Protein AF-A0A6S7I551-F1 (afdb_monomer)

Radius of gyration: 21.77 Å; Cα contacts (8 Å, |Δi|>4): 101; chains: 1; bounding box: 44×34×71 Å

Structure (mmCIF, N/CA/C/O backbone):
data_AF-A0A6S7I551-F1
#
_entry.id   AF-A0A6S7I551-F1
#
loop_
_atom_site.group_PDB
_atom_site.id
_atom_site.type_symbol
_atom_site.label_atom_id
_atom_site.label_alt_id
_atom_site.label_comp_id
_atom_site.label_asym_id
_atom_site.label_entity_id
_atom_site.label_seq_id
_atom_site.pdbx_PDB_ins_code
_atom_site.Cartn_x
_atom_site.Cartn_y
_atom_site.Cartn_z
_atom_site.occupancy
_atom_site.B_iso_or_equiv
_atom_site.auth_seq_id
_atom_site.auth_comp_id
_atom_site.auth_asym_id
_atom_site.auth_atom_id
_atom_site.pdbx_PDB_model_num
ATOM 1 N N . LEU A 1 1 ? 16.475 -16.144 24.811 1.00 33.97 1 LEU A N 1
ATOM 2 C CA . LEU A 1 1 ? 15.238 -16.959 24.757 1.00 33.97 1 LEU A CA 1
ATOM 3 C C . LEU A 1 1 ? 14.053 -16.035 25.021 1.00 33.97 1 LEU A C 1
ATOM 5 O O . LEU A 1 1 ? 13.719 -15.796 26.172 1.00 33.97 1 LEU A O 1
ATOM 9 N N . CYS A 1 2 ? 13.497 -15.422 23.975 1.00 33.12 2 CYS A N 1
ATOM 10 C CA . CYS A 1 2 ? 12.302 -14.590 24.108 1.00 33.12 2 CYS A CA 1
ATOM 11 C C . CYS A 1 2 ? 11.101 -15.544 24.166 1.00 33.12 2 CYS A C 1
ATOM 13 O O . CYS A 1 2 ? 10.911 -16.332 23.237 1.00 33.12 2 CYS A O 1
ATOM 15 N N . LYS A 1 3 ? 10.371 -15.565 25.287 1.00 27.94 3 LYS A N 1
ATOM 16 C CA . LYS A 1 3 ? 9.180 -16.412 25.424 1.00 27.94 3 LYS A CA 1
ATOM 17 C C . LYS A 1 3 ? 8.152 -15.995 24.361 1.00 27.94 3 LYS A C 1
ATOM 19 O O . LYS A 1 3 ? 8.067 -14.807 24.051 1.00 27.94 3 LYS A O 1
ATOM 24 N N . PRO A 1 4 ? 7.385 -16.931 23.783 1.00 34.78 4 PRO A N 1
ATOM 25 C CA . PRO A 1 4 ? 6.300 -16.572 22.885 1.00 34.78 4 PRO A CA 1
ATOM 26 C C . PRO A 1 4 ? 5.279 -15.733 23.661 1.00 34.78 4 PRO A C 1
ATOM 28 O O . PRO A 1 4 ? 4.640 -16.230 24.582 1.00 34.78 4 PRO A O 1
ATOM 31 N N . ILE A 1 5 ? 5.162 -14.454 23.302 1.00 45.66 5 ILE A N 1
ATOM 32 C CA . ILE A 1 5 ? 4.023 -13.626 23.694 1.00 45.66 5 ILE A CA 1
ATOM 33 C C . ILE A 1 5 ? 2.824 -14.211 22.946 1.00 45.66 5 ILE A C 1
ATOM 35 O O . ILE A 1 5 ? 2.845 -14.278 21.713 1.00 45.66 5 ILE A O 1
ATOM 39 N N . LYS A 1 6 ? 1.845 -14.726 23.694 1.00 39.84 6 LYS A N 1
ATOM 40 C CA . LYS A 1 6 ? 0.518 -15.023 23.160 1.00 39.84 6 LYS A CA 1
ATOM 41 C C . LYS A 1 6 ? -0.138 -13.677 22.884 1.00 39.84 6 LYS A C 1
ATOM 43 O O . LYS A 1 6 ? -0.263 -12.877 23.803 1.00 39.84 6 LYS A O 1
ATOM 48 N N . VAL A 1 7 ? -0.454 -13.417 21.623 1.00 46.84 7 VAL A N 1
ATOM 49 C CA . VAL A 1 7 ? -1.294 -12.282 21.244 1.00 46.84 7 VAL A CA 1
ATOM 50 C C . VAL A 1 7 ? -2.704 -12.854 21.220 1.00 46.84 7 VAL A C 1
ATOM 52 O O . VAL A 1 7 ? -3.003 -13.686 20.367 1.00 46.84 7 VAL A O 1
ATOM 55 N N . GLU A 1 8 ? -3.487 -12.547 22.247 1.00 47.75 8 GLU A N 1
ATOM 56 C CA . GLU A 1 8 ? -4.910 -12.885 22.310 1.00 47.75 8 GLU A CA 1
ATOM 57 C C . GLU A 1 8 ? -5.695 -11.712 21.703 1.00 47.75 8 GLU A C 1
ATOM 59 O O . GLU A 1 8 ? -5.326 -10.553 21.893 1.00 47.75 8 GLU A O 1
ATOM 64 N N . GLU A 1 9 ? -6.712 -12.025 20.900 1.00 52.22 9 GLU A N 1
ATOM 65 C CA . GLU A 1 9 ? -7.625 -11.046 20.300 1.00 52.22 9 GLU A CA 1
ATOM 66 C C . GLU A 1 9 ? -8.379 -10.312 21.412 1.00 52.22 9 GLU A C 1
ATOM 68 O O . GLU A 1 9 ? -8.913 -10.956 22.315 1.00 52.22 9 GLU A O 1
ATOM 73 N N . MET A 1 10 ? -8.404 -8.977 21.377 1.00 56.03 10 MET A N 1
ATOM 74 C CA . MET A 1 10 ? -8.899 -8.197 22.512 1.00 56.03 10 MET A CA 1
ATOM 75 C C . MET A 1 10 ? -9.486 -6.857 22.085 1.00 56.03 10 MET A C 1
ATOM 77 O O . MET A 1 10 ? -8.952 -6.183 21.197 1.00 56.03 10 MET A O 1
ATOM 81 N N . LYS A 1 11 ? -10.580 -6.456 22.738 1.00 57.59 11 LYS A N 1
ATOM 82 C CA . LYS A 1 11 ? -11.221 -5.154 22.510 1.00 57.59 11 LYS A CA 1
ATOM 83 C C . LYS A 1 11 ? -10.428 -4.034 23.180 1.00 57.59 11 LYS A C 1
ATOM 85 O O . LYS A 1 11 ? -9.763 -4.260 24.186 1.00 57.59 11 LYS A O 1
ATOM 90 N N . SER A 1 12 ? -10.541 -2.801 22.677 1.00 59.59 12 SER A N 1
ATOM 91 C CA . SER A 1 12 ? -9.805 -1.637 23.213 1.00 59.59 12 SER A CA 1
ATOM 92 C C . SER A 1 12 ? -10.000 -1.431 24.721 1.00 59.59 12 SER A C 1
ATOM 94 O O . SE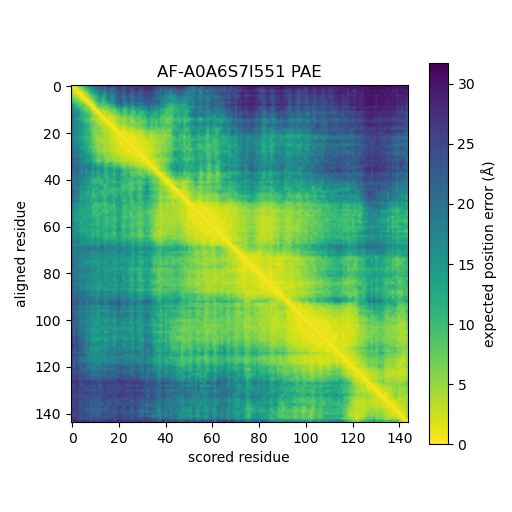R A 1 12 ? -9.038 -1.134 25.418 1.00 59.59 12 SER A O 1
ATOM 96 N N . SER A 1 13 ? -11.218 -1.622 25.240 1.00 63.53 13 SER A N 1
ATOM 97 C CA . SER A 1 13 ? -11.494 -1.499 26.679 1.00 63.53 13 SER A CA 1
ATOM 98 C C . SER A 1 13 ? -10.846 -2.614 27.506 1.00 63.53 13 SER A C 1
ATOM 100 O O . SER A 1 13 ? -10.359 -2.374 28.601 1.00 63.53 13 SER A O 1
ATOM 102 N N . GLU A 1 14 ? -10.800 -3.832 26.968 1.00 66.56 14 GLU A N 1
ATOM 103 C CA . GLU A 1 14 ? -10.183 -4.993 27.619 1.00 66.56 14 GLU A CA 1
ATOM 104 C C . GLU A 1 14 ? -8.648 -4.873 27.598 1.00 66.56 14 GLU A C 1
ATOM 106 O O . GLU A 1 14 ? -7.977 -5.249 28.558 1.00 66.56 14 GLU A O 1
ATOM 111 N N . ALA A 1 15 ? -8.090 -4.281 26.535 1.00 65.88 15 ALA A N 1
ATOM 112 C CA . ALA A 1 15 ? -6.673 -3.948 26.421 1.00 65.88 15 ALA A CA 1
ATOM 113 C C . ALA A 1 15 ? -6.210 -2.986 27.510 1.00 65.88 15 ALA A C 1
ATOM 115 O O . ALA A 1 15 ? -5.217 -3.274 28.176 1.00 65.88 15 ALA A O 1
ATOM 116 N N . GLU A 1 16 ? -6.951 -1.906 27.747 1.00 68.75 16 GLU A N 1
ATOM 117 C CA . GLU A 1 16 ? -6.627 -0.937 28.798 1.00 68.75 16 GLU A CA 1
ATOM 118 C C . GLU A 1 16 ? -6.757 -1.538 30.206 1.00 68.75 16 GLU A C 1
ATOM 120 O O . GLU A 1 16 ? -5.918 -1.274 31.067 1.00 68.75 16 GLU A O 1
ATOM 125 N N . GLU A 1 17 ? -7.744 -2.410 30.441 1.00 75.12 17 GLU A N 1
ATOM 126 C CA . GLU A 1 17 ? -7.927 -3.095 31.732 1.00 75.12 17 GLU A CA 1
ATOM 127 C C . GLU A 1 17 ? -6.797 -4.084 32.068 1.00 75.12 17 GLU A C 1
ATOM 129 O O . GLU A 1 17 ? -6.542 -4.368 33.241 1.00 75.12 17 GLU A O 1
ATOM 134 N N . MET A 1 18 ? -6.093 -4.595 31.057 1.00 73.56 18 MET A N 1
ATOM 135 C CA . MET A 1 18 ? -4.964 -5.517 31.224 1.00 73.56 18 MET A CA 1
ATOM 136 C C . MET A 1 18 ? -3.603 -4.815 31.292 1.00 73.56 18 MET A C 1
ATOM 138 O O . MET A 1 18 ? -2.584 -5.471 31.537 1.00 73.56 18 MET A O 1
ATOM 142 N N . MET A 1 19 ? -3.568 -3.497 31.092 1.00 78.12 19 MET A N 1
ATOM 143 C CA . MET A 1 19 ? -2.341 -2.714 31.133 1.00 78.12 19 MET A CA 1
ATOM 144 C C . MET A 1 19 ? -1.918 -2.407 32.568 1.00 78.12 19 MET A C 1
ATOM 146 O O . MET A 1 19 ? -2.716 -2.111 33.457 1.00 78.12 19 MET A O 1
ATOM 150 N N . THR A 1 20 ? -0.612 -2.456 32.809 1.00 85.94 20 THR A N 1
ATOM 151 C CA . THR A 1 20 ? -0.047 -1.981 34.071 1.00 85.94 20 THR A CA 1
ATOM 152 C C . THR A 1 20 ? -0.169 -0.460 34.166 1.00 85.94 20 THR A C 1
ATOM 154 O O . THR A 1 20 ? -0.258 0.242 33.159 1.00 85.94 20 THR A O 1
ATOM 157 N N . SER A 1 21 ? -0.081 0.082 35.383 1.00 83.50 21 SER A N 1
ATOM 158 C CA . SER A 1 21 ? -0.073 1.537 35.592 1.00 83.50 21 SER A CA 1
ATOM 159 C C . SER A 1 21 ? 1.050 2.250 34.822 1.00 83.50 21 SER A C 1
ATOM 161 O O . SER A 1 21 ? 0.884 3.394 34.417 1.00 83.50 21 SER A O 1
ATOM 163 N N . GLU A 1 22 ? 2.180 1.574 34.589 1.00 84.00 22 GLU A N 1
ATOM 164 C CA . GLU A 1 22 ? 3.277 2.091 33.761 1.00 84.00 22 GLU A CA 1
ATOM 165 C C . GLU A 1 22 ? 2.903 2.120 32.272 1.00 84.00 22 GLU A C 1
ATOM 167 O O . GLU A 1 22 ? 3.155 3.110 31.593 1.00 84.00 22 GLU A O 1
ATOM 172 N N . GLN A 1 23 ? 2.262 1.065 31.762 1.00 79.25 23 GLN A N 1
ATOM 173 C CA . GLN A 1 23 ? 1.822 0.994 30.367 1.00 79.25 23 GLN A CA 1
ATOM 174 C C . GLN A 1 23 ? 0.744 2.037 30.049 1.00 79.25 23 GLN A C 1
ATOM 176 O O . GLN A 1 23 ? 0.807 2.662 28.991 1.00 79.25 23 GLN A O 1
ATOM 181 N N . LEU A 1 24 ? -0.196 2.265 30.971 1.00 80.44 24 LEU A N 1
ATOM 182 C CA . LEU A 1 24 ? -1.218 3.309 30.841 1.00 80.44 24 LEU A CA 1
ATOM 183 C C . LEU A 1 24 ? -0.591 4.708 30.772 1.00 80.44 24 LEU A C 1
ATOM 185 O O . LEU A 1 24 ? -0.956 5.507 29.914 1.00 80.44 24 LEU A O 1
ATOM 189 N N . LEU A 1 25 ? 0.413 4.984 31.611 1.00 82.75 25 LEU A N 1
ATOM 190 C CA . LEU A 1 25 ? 1.150 6.249 31.565 1.00 82.75 25 LEU A CA 1
ATOM 191 C C . LEU A 1 25 ? 1.887 6.432 30.229 1.00 82.75 25 LEU A C 1
ATOM 193 O O . LEU A 1 25 ? 1.885 7.520 29.658 1.00 82.75 25 LEU A O 1
ATOM 197 N N . VAL A 1 26 ? 2.512 5.374 29.706 1.00 80.88 26 VAL A N 1
ATOM 198 C CA . VAL A 1 26 ? 3.180 5.419 28.395 1.00 80.88 26 VAL A CA 1
ATOM 199 C C . VAL A 1 26 ? 2.179 5.714 27.273 1.00 80.88 26 VAL A C 1
ATOM 201 O O . VAL A 1 26 ? 2.497 6.499 26.382 1.00 80.88 26 VAL A O 1
ATOM 204 N N . GLN A 1 27 ? 0.976 5.134 27.319 1.00 76.62 27 GLN A N 1
ATOM 205 C CA . GLN A 1 27 ? -0.096 5.412 26.356 1.00 76.62 27 GLN A CA 1
ATOM 206 C C . GLN A 1 27 ? -0.580 6.866 26.443 1.00 76.62 27 GLN A C 1
ATOM 208 O O . GLN A 1 27 ? -0.761 7.510 25.407 1.00 76.62 27 GLN A O 1
ATOM 213 N N . GLU A 1 28 ? -0.751 7.400 27.653 1.00 81.38 28 GLU A N 1
ATOM 214 C CA . GLU A 1 28 ? -1.139 8.798 27.875 1.00 81.38 28 GLU A CA 1
ATOM 215 C C . GLU A 1 28 ? -0.100 9.760 27.285 1.00 81.38 28 GLU A C 1
ATOM 217 O O . GLU A 1 28 ? -0.437 10.592 26.441 1.00 81.38 28 GLU A O 1
ATOM 222 N N . LEU A 1 29 ? 1.178 9.574 27.633 1.00 80.88 29 LEU A N 1
ATOM 223 C CA . LEU A 1 29 ? 2.293 10.375 27.112 1.00 80.88 29 LEU A CA 1
ATOM 224 C C . LEU A 1 29 ? 2.404 10.279 25.586 1.00 80.88 29 LEU A C 1
ATOM 226 O O . LEU A 1 29 ? 2.686 11.259 24.899 1.00 80.88 29 LEU A O 1
ATOM 230 N N . ALA A 1 30 ? 2.164 9.095 25.031 1.00 75.56 30 ALA A N 1
ATOM 231 C CA . ALA A 1 30 ? 2.181 8.876 23.594 1.00 75.56 30 ALA A CA 1
ATOM 232 C C . ALA A 1 30 ? 0.987 9.487 22.843 1.00 75.56 30 ALA A C 1
ATOM 234 O O . ALA A 1 30 ? 1.052 9.649 21.620 1.00 75.56 30 ALA A O 1
ATOM 235 N N . SER A 1 31 ? -0.088 9.809 23.560 1.00 75.25 31 SER A N 1
ATOM 236 C CA . SER A 1 31 ? -1.285 10.469 23.033 1.00 75.25 31 SER A CA 1
ATOM 237 C C . SER A 1 31 ? -1.194 12.000 23.125 1.00 75.25 31 SER A C 1
ATOM 239 O O . SER A 1 31 ? -2.087 12.703 22.644 1.00 75.25 31 SER A O 1
ATOM 241 N N . GLU A 1 32 ? -0.125 12.542 23.723 1.00 81.94 32 GLU A N 1
ATOM 242 C CA . GLU A 1 32 ? 0.100 13.984 23.806 1.00 81.94 32 GLU A CA 1
ATOM 243 C C . GLU A 1 32 ? 0.294 14.624 22.426 1.00 81.94 32 GLU A C 1
ATOM 245 O O . GLU A 1 32 ? 0.843 14.049 21.481 1.00 81.94 32 GLU A O 1
ATOM 250 N N . LYS A 1 33 ? -0.124 15.888 22.306 1.00 75.50 33 LYS A N 1
ATOM 251 C CA . LYS A 1 33 ? 0.040 16.650 21.065 1.00 75.50 33 LYS A CA 1
ATOM 252 C C . LYS A 1 33 ? 1.523 16.791 20.720 1.00 75.50 33 LYS A C 1
ATOM 254 O O . LYS A 1 33 ? 2.265 17.467 21.424 1.00 75.50 33 LYS A O 1
ATOM 259 N N . GLY A 1 34 ? 1.921 16.218 19.586 1.00 71.81 34 GLY A N 1
ATOM 260 C CA . GLY A 1 34 ? 3.304 16.245 19.102 1.00 71.81 34 GLY A CA 1
ATOM 261 C C . GLY A 1 34 ? 4.128 15.017 19.492 1.00 71.81 34 GLY A C 1
ATOM 262 O O . GLY A 1 34 ? 5.260 14.892 19.024 1.00 71.81 34 GLY A O 1
ATOM 263 N N . ALA A 1 35 ? 3.572 14.090 20.278 1.00 69.94 35 ALA A N 1
ATOM 264 C CA . ALA A 1 35 ? 4.167 12.776 20.465 1.00 69.94 35 ALA A CA 1
ATOM 265 C C . ALA A 1 35 ? 4.135 11.985 19.143 1.00 69.94 35 ALA A C 1
ATOM 267 O O . ALA A 1 35 ? 3.173 12.049 18.375 1.00 69.94 35 ALA A O 1
ATOM 268 N N . SER A 1 36 ? 5.206 11.242 18.843 1.00 63.06 36 SER A N 1
ATOM 269 C CA . SER A 1 36 ? 5.238 10.374 17.663 1.00 63.06 36 SER A CA 1
ATOM 270 C C . SER A 1 36 ? 4.500 9.069 17.965 1.00 63.06 36 SER A C 1
ATOM 272 O O . SER A 1 36 ? 5.113 8.082 18.372 1.00 63.06 36 SER A O 1
ATOM 274 N N . SER A 1 37 ? 3.188 9.053 17.756 1.00 62.56 37 SER A N 1
ATOM 275 C CA . SER A 1 37 ? 2.309 7.941 18.147 1.00 62.56 37 SER A CA 1
ATOM 276 C C . SER A 1 37 ? 2.377 6.697 17.238 1.00 62.56 37 SER A C 1
ATOM 278 O O . SER A 1 37 ? 1.505 5.838 17.296 1.00 62.56 37 SER A O 1
ATOM 280 N N . TRP A 1 38 ? 3.391 6.573 16.368 1.00 63.25 38 TRP A N 1
ATOM 281 C CA . TRP A 1 38 ? 3.450 5.511 15.346 1.00 63.25 38 TRP A CA 1
ATOM 282 C C . TRP A 1 38 ? 3.382 4.100 15.954 1.00 63.25 38 TRP A C 1
ATOM 284 O O . TRP A 1 38 ? 2.709 3.233 15.411 1.00 63.25 38 TRP A O 1
ATOM 294 N N . LEU A 1 39 ? 4.088 3.849 17.063 1.00 64.75 39 LEU A N 1
ATOM 295 C CA . LEU A 1 39 ? 4.167 2.520 17.700 1.00 64.75 39 LEU A CA 1
ATOM 296 C C . LEU A 1 39 ? 3.354 2.415 18.993 1.00 64.75 39 LEU A 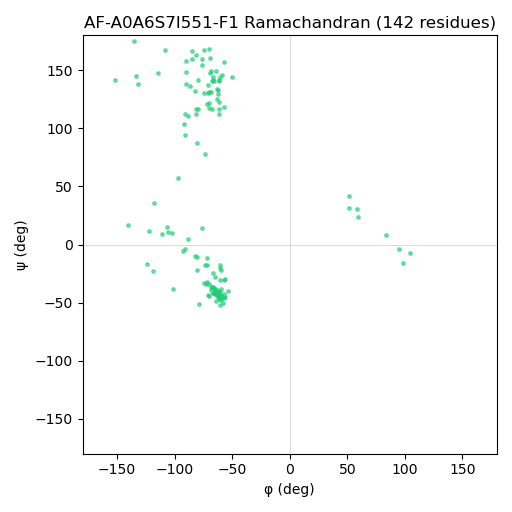C 1
ATOM 298 O O . LEU A 1 39 ? 3.517 1.458 19.743 1.00 64.75 39 LEU A O 1
ATOM 302 N N . THR A 1 40 ? 2.517 3.405 19.284 1.00 63.72 40 THR A N 1
ATOM 303 C CA . THR A 1 40 ? 1.779 3.490 20.554 1.00 63.72 40 THR A CA 1
ATOM 304 C C . THR A 1 40 ? 0.305 3.158 20.375 1.00 63.72 40 THR A C 1
ATOM 306 O O . THR A 1 40 ? -0.515 3.456 21.237 1.00 63.72 40 THR A O 1
ATOM 309 N N . VAL A 1 41 ? -0.033 2.563 19.233 1.00 63.88 41 VAL A N 1
ATOM 310 C CA . VAL A 1 41 ? -1.376 2.095 18.927 1.00 63.88 41 VAL A CA 1
ATOM 311 C C . VAL A 1 41 ? -1.635 0.826 19.732 1.00 63.88 41 VAL A C 1
ATOM 313 O O . VAL A 1 41 ? -0.818 -0.096 19.741 1.00 63.88 41 VAL A O 1
ATOM 316 N N . VAL A 1 42 ? -2.775 0.788 20.418 1.00 69.00 42 VAL A N 1
ATOM 317 C CA . VAL A 1 42 ? -3.271 -0.434 21.053 1.00 69.00 42 VAL A CA 1
ATOM 318 C C . VAL A 1 42 ? -3.543 -1.450 19.935 1.00 69.00 42 VAL A C 1
ATOM 320 O O . VAL A 1 42 ? -4.267 -1.112 18.997 1.00 69.00 42 VAL A O 1
ATOM 323 N N . PRO A 1 43 ? -2.969 -2.666 19.977 1.00 66.06 43 PRO A N 1
ATOM 324 C CA . PRO A 1 43 ? -3.144 -3.659 18.921 1.00 66.06 43 PRO A CA 1
ATOM 325 C C . PRO A 1 43 ? -4.557 -4.259 18.988 1.00 66.06 43 PRO A C 1
ATOM 327 O O . PRO A 1 43 ? -4.759 -5.351 19.513 1.00 66.06 43 PRO A O 1
ATOM 330 N N . VAL A 1 44 ? -5.544 -3.517 18.486 1.00 70.88 44 VAL A N 1
ATOM 331 C CA . VAL A 1 44 ? -6.955 -3.916 18.439 1.00 70.88 44 VAL A CA 1
ATOM 332 C C . VAL A 1 44 ? -7.171 -4.826 17.231 1.00 70.88 44 VAL A C 1
ATOM 334 O O . VAL A 1 44 ? -7.008 -4.394 16.087 1.00 70.88 44 VAL A O 1
ATOM 337 N N . SER A 1 45 ? -7.547 -6.082 17.481 1.00 69.00 45 SER A N 1
ATOM 338 C CA . SER A 1 45 ? -7.797 -7.076 16.428 1.00 69.00 45 SER A CA 1
ATOM 339 C C . SER A 1 45 ? -9.006 -6.719 15.564 1.00 69.00 45 SER A C 1
ATOM 341 O O . SER A 1 45 ? -8.939 -6.879 14.356 1.00 69.00 45 SER A O 1
ATOM 343 N N . GLU A 1 46 ? -10.071 -6.160 16.150 1.00 70.56 46 GLU A N 1
ATOM 344 C CA . GLU A 1 46 ? -11.288 -5.753 15.420 1.00 70.56 46 GLU A CA 1
ATOM 345 C C . GLU A 1 46 ? -11.027 -4.702 14.326 1.00 70.56 46 GLU A C 1
ATOM 347 O O . GLU A 1 46 ? -11.836 -4.546 13.416 1.00 70.56 46 GLU A O 1
ATOM 352 N N . MET A 1 47 ? -9.919 -3.964 14.430 1.00 66.75 47 MET A N 1
ATOM 353 C CA . MET A 1 47 ? -9.524 -2.917 13.486 1.00 66.75 47 MET A CA 1
ATOM 354 C C . MET A 1 47 ? -8.288 -3.303 12.660 1.00 66.75 47 MET A C 1
ATOM 356 O O . MET A 1 47 ? -7.712 -2.434 12.009 1.00 66.75 47 MET A O 1
ATOM 360 N N . ASP A 1 48 ? -7.835 -4.561 12.740 1.00 68.62 48 ASP A N 1
ATOM 361 C CA . ASP A 1 48 ? -6.606 -5.053 12.099 1.00 68.62 48 ASP A CA 1
ATOM 362 C C . ASP A 1 48 ? -5.357 -4.199 12.400 1.00 68.62 48 ASP A C 1
ATOM 364 O O . ASP A 1 48 ? -4.411 -4.113 11.621 1.00 68.62 48 ASP A O 1
ATOM 368 N N . LEU A 1 49 ? -5.310 -3.593 13.593 1.00 69.62 49 LEU A N 1
ATOM 369 C CA . LEU A 1 49 ? -4.182 -2.768 14.051 1.00 69.62 49 LEU A CA 1
ATOM 370 C C . LEU A 1 49 ? -3.090 -3.592 14.753 1.00 69.62 49 LEU A C 1
ATOM 372 O O . LEU A 1 49 ? -2.128 -3.043 15.295 1.00 69.62 49 LEU A O 1
ATOM 376 N N . HIS A 1 50 ? -3.237 -4.916 14.781 1.00 76.19 50 HIS A N 1
ATOM 377 C CA . HIS A 1 50 ? -2.289 -5.822 15.410 1.00 76.19 50 HIS A CA 1
ATOM 378 C C . HIS A 1 50 ? -1.198 -6.221 14.406 1.00 76.19 50 HIS A C 1
ATOM 380 O O . HIS A 1 50 ? -1.434 -6.955 13.456 1.00 76.19 50 HIS A O 1
ATOM 386 N N . LEU A 1 51 ? 0.033 -5.753 14.623 1.00 77.25 51 LEU A N 1
ATOM 387 C CA . LEU A 1 51 ? 1.167 -6.169 13.798 1.00 77.25 51 LEU A CA 1
ATOM 388 C C . LEU A 1 51 ? 1.707 -7.514 14.282 1.00 77.25 51 LEU A C 1
ATOM 390 O O . LEU A 1 51 ? 2.006 -7.701 15.469 1.00 77.25 51 LEU A O 1
ATOM 394 N N . ASN A 1 52 ? 1.927 -8.443 13.359 1.00 83.19 52 ASN A N 1
ATOM 395 C CA . ASN A 1 52 ? 2.653 -9.660 13.675 1.00 83.19 52 ASN A CA 1
ATOM 396 C C . ASN A 1 52 ? 4.149 -9.362 13.925 1.00 83.19 52 ASN A C 1
ATOM 398 O O . ASN A 1 52 ? 4.679 -8.284 13.649 1.00 83.19 52 ASN A O 1
ATOM 402 N N . LYS A 1 53 ? 4.881 -10.350 14.458 1.00 84.12 53 LYS A N 1
ATOM 403 C CA . LYS A 1 53 ? 6.300 -10.183 14.842 1.00 84.12 53 LYS A CA 1
ATOM 404 C C . LYS A 1 53 ? 7.201 -9.724 13.692 1.00 84.12 53 LYS A C 1
ATOM 406 O O . LYS A 1 53 ? 8.240 -9.113 13.955 1.00 84.12 53 LYS A O 1
ATOM 411 N N . ARG A 1 54 ? 6.868 -10.104 12.457 1.00 84.38 54 ARG A N 1
ATOM 412 C CA . ARG A 1 54 ? 7.627 -9.741 11.261 1.00 84.38 54 ARG A CA 1
ATOM 413 C C . ARG A 1 54 ? 7.298 -8.311 10.859 1.00 84.38 54 ARG A C 1
ATOM 415 O O . ARG A 1 54 ? 8.214 -7.506 10.792 1.00 84.38 54 ARG A O 1
ATOM 422 N N . GLU A 1 55 ? 6.017 -7.986 10.737 1.00 83.50 55 GLU A N 1
ATOM 423 C CA . GLU A 1 55 ? 5.533 -6.642 10.398 1.00 83.50 55 GLU A CA 1
ATOM 424 C C . GLU A 1 55 ? 6.042 -5.579 11.368 1.00 83.50 55 GLU A C 1
ATOM 426 O O . GLU A 1 55 ? 6.558 -4.556 10.937 1.00 83.50 55 GLU A O 1
ATOM 431 N N . PHE A 1 56 ? 5.998 -5.839 12.678 1.00 84.56 56 PHE A N 1
ATOM 432 C CA . PHE A 1 56 ? 6.519 -4.902 13.676 1.00 84.56 56 PHE A CA 1
ATOM 433 C C . PHE A 1 56 ? 8.021 -4.631 13.494 1.00 84.56 56 PHE A C 1
ATOM 435 O O . PHE A 1 56 ? 8.481 -3.491 13.565 1.00 84.56 56 PHE A O 1
ATOM 442 N N . ARG A 1 57 ? 8.808 -5.686 13.240 1.00 87.88 57 ARG A N 1
ATOM 443 C CA . ARG A 1 57 ? 10.252 -5.562 12.993 1.00 87.88 57 ARG A CA 1
ATOM 444 C C . ARG A 1 57 ? 10.527 -4.828 11.685 1.00 87.88 57 ARG A C 1
ATOM 446 O O . ARG A 1 57 ? 11.433 -4.002 11.635 1.00 87.88 57 ARG A O 1
ATOM 453 N N . ASP A 1 58 ? 9.768 -5.144 10.650 1.00 85.69 58 ASP A N 1
ATOM 454 C CA . ASP A 1 58 ? 9.921 -4.571 9.321 1.00 85.69 58 ASP A CA 1
ATOM 455 C C . ASP A 1 58 ? 9.524 -3.087 9.319 1.00 85.69 58 ASP A C 1
ATOM 457 O O . ASP A 1 5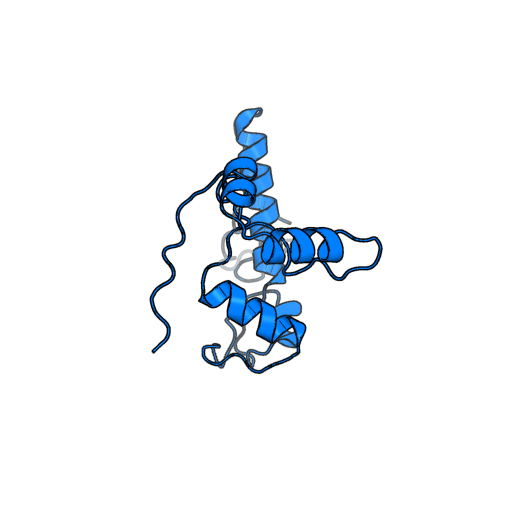8 ? 10.257 -2.265 8.773 1.00 85.69 58 ASP A O 1
ATOM 461 N N . ALA A 1 59 ? 8.469 -2.710 10.045 1.00 84.75 59 ALA A N 1
ATOM 462 C CA . ALA A 1 59 ? 8.084 -1.318 10.269 1.00 84.75 59 ALA A CA 1
ATOM 463 C C . ALA A 1 59 ? 9.165 -0.526 11.025 1.00 84.75 59 ALA A C 1
ATOM 465 O O . ALA A 1 59 ? 9.475 0.606 10.652 1.00 84.75 59 ALA A O 1
ATOM 466 N N . LEU A 1 60 ? 9.785 -1.120 12.056 1.00 87.19 60 LEU A N 1
ATOM 467 C CA . LEU A 1 60 ? 10.926 -0.515 12.754 1.00 87.19 60 LEU A CA 1
ATOM 468 C C . LEU A 1 60 ? 12.122 -0.312 11.822 1.00 87.19 60 LEU A C 1
ATOM 470 O O . LEU A 1 60 ? 12.720 0.764 11.817 1.00 87.19 60 LEU A O 1
ATOM 474 N N . ASN A 1 61 ? 12.458 -1.331 11.030 1.00 88.00 61 ASN A N 1
ATOM 475 C CA . ASN A 1 61 ? 13.563 -1.248 10.083 1.00 88.00 61 ASN A CA 1
ATOM 476 C C . ASN A 1 61 ? 13.314 -0.159 9.039 1.00 88.00 61 ASN A C 1
ATOM 478 O O . ASN A 1 61 ? 14.200 0.650 8.791 1.00 88.00 61 ASN A O 1
ATOM 482 N N . LEU A 1 62 ? 12.096 -0.079 8.499 1.00 85.25 62 LEU A N 1
ATOM 483 C CA . LEU A 1 62 ? 11.711 0.967 7.556 1.00 85.25 62 LEU A CA 1
ATOM 484 C C . LEU A 1 62 ? 11.828 2.364 8.176 1.00 85.25 62 LEU A C 1
ATOM 486 O O . LEU A 1 62 ? 12.346 3.285 7.554 1.00 85.25 62 LEU A O 1
ATOM 490 N N . ARG A 1 63 ? 11.362 2.525 9.420 1.00 85.12 63 ARG A N 1
ATOM 491 C CA . ARG A 1 63 ? 11.343 3.817 10.117 1.00 85.12 63 ARG A CA 1
ATOM 492 C C . ARG A 1 63 ? 12.740 4.370 10.389 1.00 85.12 63 ARG A C 1
ATOM 494 O O . ARG A 1 63 ? 12.926 5.583 10.325 1.00 85.12 63 ARG A O 1
ATOM 501 N N . TYR A 1 64 ? 13.682 3.500 10.741 1.00 87.31 64 TYR A N 1
ATOM 502 C CA . TYR A 1 64 ? 15.052 3.874 11.099 1.00 87.31 64 TYR A CA 1
ATOM 503 C C . TYR A 1 64 ? 16.071 3.615 9.983 1.00 87.31 64 TYR A C 1
ATOM 505 O O . TYR A 1 64 ? 17.270 3.716 10.238 1.00 87.31 64 TYR A O 1
ATOM 513 N N . ASP A 1 65 ? 15.602 3.291 8.774 1.00 84.50 65 ASP A N 1
ATOM 514 C CA . ASP A 1 65 ? 16.434 2.938 7.618 1.00 84.50 65 ASP A CA 1
ATOM 515 C C . ASP A 1 65 ? 17.462 1.832 7.938 1.00 84.50 65 ASP A C 1
ATOM 517 O O . ASP A 1 65 ? 18.644 1.883 7.595 1.00 84.50 65 ASP A O 1
ATOM 521 N N . TRP A 1 66 ? 17.022 0.818 8.684 1.00 88.56 66 TRP A N 1
ATOM 522 C CA . TRP A 1 66 ? 17.831 -0.357 8.992 1.00 88.56 66 TRP A CA 1
ATOM 523 C C . TRP A 1 66 ? 17.648 -1.450 7.935 1.00 88.56 66 TRP A C 1
ATOM 525 O O . TRP A 1 66 ? 16.560 -1.621 7.382 1.00 88.56 66 TRP A O 1
ATOM 535 N N . PRO A 1 67 ? 18.691 -2.259 7.673 1.00 82.75 67 PRO A N 1
ATOM 536 C CA . PRO A 1 67 ? 18.613 -3.310 6.672 1.00 82.75 67 PRO A CA 1
ATOM 537 C C . PRO A 1 67 ? 17.655 -4.432 7.093 1.00 82.75 67 PRO A C 1
ATOM 539 O O . PRO A 1 67 ? 17.758 -5.007 8.181 1.00 82.75 67 PRO A O 1
ATOM 542 N N . PHE A 1 68 ? 16.767 -4.809 6.176 1.00 84.69 68 PHE A N 1
ATOM 543 C CA . PHE A 1 68 ? 15.906 -5.981 6.310 1.00 84.69 68 PHE A CA 1
ATOM 544 C C . PHE A 1 68 ? 16.728 -7.269 6.186 1.00 84.69 68 PHE A C 1
ATOM 546 O O . PHE A 1 68 ? 17.506 -7.430 5.247 1.00 84.69 68 PHE A O 1
ATOM 553 N N . LYS A 1 69 ? 16.542 -8.212 7.117 1.00 79.12 69 LYS A N 1
ATOM 554 C CA . LYS A 1 69 ? 17.283 -9.488 7.111 1.00 79.12 69 LYS A CA 1
ATOM 555 C C . LYS A 1 69 ? 16.799 -10.469 6.042 1.00 79.12 69 LYS A C 1
ATOM 557 O O . LYS A 1 69 ? 17.611 -11.208 5.501 1.00 79.12 69 LYS A O 1
ATOM 562 N N . ASP A 1 70 ? 15.502 -10.448 5.740 1.00 78.62 70 ASP A N 1
ATOM 563 C CA . ASP A 1 70 ? 14.831 -11.473 4.930 1.00 78.62 70 ASP A CA 1
ATOM 564 C C . ASP A 1 70 ? 14.245 -10.895 3.630 1.00 78.62 70 ASP A C 1
ATOM 566 O O . ASP A 1 70 ? 13.156 -11.284 3.205 1.00 78.62 70 ASP A O 1
ATOM 570 N N . ASN A 1 71 ? 14.937 -9.926 3.026 1.00 77.31 71 ASN A N 1
ATOM 571 C CA . ASN A 1 71 ? 14.467 -9.245 1.823 1.00 77.31 71 ASN A CA 1
ATOM 572 C C . ASN A 1 71 ? 14.886 -10.003 0.551 1.00 77.31 71 ASN A C 1
ATOM 574 O O . ASN A 1 71 ? 16.051 -10.413 0.468 1.00 77.31 71 ASN A O 1
ATOM 578 N N . PRO A 1 72 ? 14.016 -10.178 -0.464 1.00 84.44 72 PRO A N 1
ATOM 579 C CA . PRO A 1 72 ? 14.472 -10.563 -1.795 1.00 84.44 72 PRO A CA 1
ATOM 580 C C . PRO A 1 72 ? 15.615 -9.660 -2.274 1.00 84.44 72 PRO A C 1
ATOM 582 O O . PRO A 1 72 ? 15.637 -8.461 -2.020 1.00 84.44 72 PRO A O 1
ATOM 585 N N . THR A 1 73 ? 16.574 -10.239 -2.997 1.00 86.75 73 THR A N 1
ATOM 586 C CA . THR A 1 73 ? 17.683 -9.477 -3.595 1.00 86.75 73 THR A CA 1
ATOM 587 C C . THR A 1 73 ? 17.277 -8.788 -4.897 1.00 86.75 73 THR A C 1
ATOM 589 O O . THR A 1 73 ? 17.915 -7.816 -5.305 1.00 86.75 73 THR A O 1
ATOM 592 N N . ARG A 1 74 ? 16.218 -9.277 -5.555 1.00 89.94 74 ARG A N 1
ATOM 593 C CA . ARG A 1 74 ? 15.681 -8.740 -6.810 1.00 89.94 74 ARG A CA 1
ATOM 594 C C . ARG A 1 74 ? 14.165 -8.594 -6.774 1.00 89.94 74 ARG A C 1
ATOM 596 O O . ARG A 1 74 ? 13.470 -9.429 -6.205 1.00 89.94 74 ARG A O 1
ATOM 603 N N . CYS A 1 75 ? 13.682 -7.547 -7.431 1.00 88.50 75 CYS A N 1
ATOM 604 C CA . CYS A 1 75 ? 12.269 -7.250 -7.630 1.00 88.50 75 CYS A CA 1
ATOM 605 C C . CYS A 1 75 ? 11.683 -8.068 -8.794 1.00 88.50 75 CYS A C 1
ATOM 607 O O . CYS A 1 75 ? 12.417 -8.526 -9.671 1.00 88.50 75 CYS A O 1
ATOM 609 N N . ALA A 1 76 ? 10.354 -8.169 -8.878 1.00 85.12 76 ALA A N 1
ATOM 610 C CA . ALA A 1 76 ? 9.647 -8.760 -10.021 1.00 85.12 76 ALA A CA 1
ATOM 611 C C . ALA A 1 76 ? 9.896 -8.024 -11.361 1.00 85.12 76 ALA A C 1
ATOM 613 O O . ALA A 1 76 ? 9.649 -8.582 -12.434 1.00 85.12 76 ALA A O 1
ATOM 614 N N . CYS A 1 77 ? 10.395 -6.781 -11.330 1.00 86.50 77 CYS A N 1
ATOM 615 C CA . CYS A 1 77 ? 10.873 -6.073 -12.526 1.00 86.50 77 CYS A CA 1
ATOM 616 C C . CYS A 1 77 ? 12.294 -6.467 -12.961 1.00 86.50 77 CYS A C 1
ATOM 618 O O . CYS A 1 77 ? 12.703 -6.100 -14.056 1.00 86.50 77 CYS A O 1
ATOM 620 N N . GLY A 1 78 ? 13.031 -7.220 -12.138 1.00 88.62 78 GLY A N 1
ATOM 621 C CA . GLY A 1 78 ? 14.399 -7.666 -12.407 1.00 88.62 78 GLY A CA 1
ATOM 622 C C . GLY A 1 78 ? 15.496 -6.824 -11.748 1.00 88.62 78 GLY A C 1
ATOM 623 O O . GLY A 1 78 ? 16.623 -7.313 -11.625 1.00 88.62 78 GLY A O 1
ATOM 624 N N . ASP A 1 79 ? 15.189 -5.617 -11.271 1.00 89.69 79 ASP A N 1
ATOM 625 C CA . ASP A 1 79 ? 16.152 -4.731 -10.601 1.00 89.69 79 ASP A CA 1
ATOM 626 C C . ASP A 1 79 ? 16.490 -5.191 -9.177 1.00 89.69 79 ASP A C 1
ATOM 628 O O . ASP A 1 79 ? 15.829 -6.064 -8.609 1.00 89.69 79 ASP A O 1
ATOM 632 N N . LEU A 1 80 ? 17.540 -4.603 -8.591 1.00 90.19 80 LEU A N 1
ATOM 633 C CA . LEU A 1 80 ? 17.876 -4.817 -7.183 1.00 90.19 80 LEU A CA 1
ATOM 634 C C . LEU A 1 80 ? 16.747 -4.309 -6.290 1.00 90.19 80 LEU A C 1
ATOM 636 O O . LEU A 1 80 ? 16.262 -3.191 -6.456 1.00 90.19 80 LEU A O 1
ATOM 640 N N . PHE A 1 81 ? 16.353 -5.130 -5.324 1.00 86.44 81 PHE A N 1
ATOM 641 C CA . PHE A 1 81 ? 15.288 -4.773 -4.402 1.00 86.44 81 PHE A CA 1
ATOM 642 C C . PHE A 1 81 ? 15.879 -4.078 -3.168 1.00 86.44 81 PHE A C 1
ATOM 644 O O . PHE A 1 81 ? 16.611 -4.673 -2.378 1.00 86.44 81 PHE A O 1
ATOM 651 N N . ASN A 1 82 ? 15.576 -2.792 -3.027 1.00 86.50 82 ASN A N 1
ATOM 652 C CA . ASN A 1 82 ? 15.870 -1.972 -1.855 1.00 86.50 82 ASN A CA 1
ATOM 653 C C . ASN A 1 82 ? 14.633 -1.125 -1.508 1.00 86.50 82 ASN A C 1
ATOM 655 O O . ASN A 1 82 ? 13.637 -1.172 -2.231 1.00 86.50 82 ASN A O 1
ATOM 659 N N . ILE A 1 83 ? 14.685 -0.386 -0.396 1.00 83.62 83 ILE A N 1
ATOM 660 C CA . ILE A 1 83 ? 13.547 0.410 0.092 1.00 83.62 83 ILE A CA 1
ATOM 661 C C . ILE A 1 83 ? 13.108 1.424 -0.967 1.00 83.62 83 ILE A C 1
ATOM 663 O O . ILE A 1 83 ? 11.940 1.440 -1.345 1.00 83.62 83 ILE A O 1
ATOM 667 N N . ASP A 1 84 ? 14.047 2.201 -1.509 1.00 86.94 84 ASP A N 1
ATOM 668 C CA . ASP A 1 84 ? 13.751 3.220 -2.521 1.00 86.94 84 ASP A CA 1
ATOM 669 C C . ASP A 1 84 ? 13.065 2.619 -3.749 1.00 86.94 84 ASP A C 1
ATOM 671 O O . ASP A 1 84 ? 12.045 3.122 -4.216 1.00 86.94 84 ASP A O 1
ATOM 675 N N . HIS A 1 85 ? 13.586 1.496 -4.245 1.00 88.44 85 HIS A N 1
ATOM 676 C CA . HIS A 1 85 ? 13.019 0.773 -5.371 1.00 88.44 85 HIS A CA 1
ATOM 677 C C . HIS A 1 85 ? 11.618 0.246 -5.050 1.00 88.44 85 HIS A C 1
ATOM 679 O O . HIS A 1 85 ? 10.713 0.372 -5.876 1.00 88.44 85 HIS A O 1
ATOM 685 N N . ALA A 1 86 ? 11.408 -0.303 -3.852 1.00 84.88 86 ALA A N 1
ATOM 686 C CA . ALA A 1 86 ? 10.099 -0.773 -3.416 1.00 84.88 86 ALA A CA 1
ATOM 687 C C . ALA A 1 86 ? 9.063 0.366 -3.380 1.00 84.88 86 ALA A C 1
ATOM 689 O O . ALA A 1 86 ? 7.895 0.133 -3.676 1.00 84.88 86 ALA A O 1
ATOM 690 N N . MET A 1 87 ? 9.478 1.605 -3.109 1.00 85.00 87 MET A N 1
ATOM 691 C CA . MET A 1 87 ? 8.584 2.770 -3.083 1.00 85.00 87 MET A CA 1
ATOM 692 C C . MET A 1 87 ? 8.289 3.377 -4.463 1.00 85.00 87 MET A C 1
ATOM 694 O O . MET A 1 87 ? 7.416 4.231 -4.564 1.00 85.00 87 MET A O 1
ATOM 698 N N . ILE A 1 88 ? 8.983 2.972 -5.532 1.00 87.56 88 ILE A N 1
ATOM 699 C CA . ILE A 1 88 ? 8.788 3.548 -6.881 1.00 87.56 88 ILE A CA 1
ATOM 700 C C . ILE A 1 88 ? 8.446 2.511 -7.952 1.00 87.56 88 ILE A C 1
ATOM 702 O O . ILE A 1 88 ? 7.989 2.863 -9.043 1.00 87.56 88 ILE A O 1
ATOM 706 N N . CYS A 1 89 ? 8.694 1.229 -7.686 1.00 86.81 89 CYS A N 1
ATOM 707 C CA . CYS A 1 89 ? 8.531 0.187 -8.684 1.00 86.81 89 CYS A CA 1
ATOM 708 C C . CYS A 1 89 ? 7.051 -0.068 -8.981 1.00 86.81 89 CYS A C 1
ATOM 710 O O . CYS A 1 89 ? 6.285 -0.491 -8.118 1.00 86.81 89 CYS A O 1
ATOM 712 N N . LYS A 1 90 ? 6.665 0.111 -10.247 1.00 81.94 90 LYS A N 1
ATOM 713 C CA . LYS A 1 90 ? 5.287 -0.102 -10.718 1.00 81.94 90 LYS A CA 1
ATOM 714 C C . LYS A 1 90 ? 4.886 -1.576 -10.830 1.00 81.94 90 LYS A C 1
ATOM 716 O O . LYS A 1 90 ? 3.704 -1.865 -10.927 1.00 81.94 90 LYS A O 1
ATOM 721 N N . LYS A 1 91 ? 5.858 -2.496 -10.856 1.00 78.75 91 LYS A N 1
ATOM 722 C CA . LYS A 1 91 ? 5.614 -3.934 -11.065 1.00 78.75 91 LYS A CA 1
ATOM 723 C C . LYS A 1 91 ? 5.656 -4.753 -9.776 1.00 78.75 91 LYS A C 1
ATOM 725 O O . LYS A 1 91 ? 4.888 -5.692 -9.630 1.00 78.75 91 LYS A O 1
ATOM 730 N N . GLY A 1 92 ? 6.569 -4.430 -8.863 1.00 73.62 92 GLY A N 1
ATOM 731 C CA . GLY A 1 92 ? 6.765 -5.186 -7.621 1.00 73.62 92 GLY A CA 1
ATOM 732 C C . GLY A 1 92 ? 7.041 -4.315 -6.401 1.00 73.62 92 GLY A C 1
ATOM 733 O O . GLY A 1 92 ? 7.589 -4.812 -5.424 1.00 73.62 92 GLY A O 1
ATOM 734 N N . GLY A 1 93 ? 6.738 -3.017 -6.481 1.00 77.50 93 GLY A N 1
ATOM 735 C CA . GLY A 1 93 ? 6.843 -2.104 -5.349 1.00 77.50 93 GLY A CA 1
ATOM 736 C C . GLY A 1 93 ? 5.596 -2.109 -4.465 1.00 77.50 93 GLY A C 1
ATOM 737 O O . GLY A 1 93 ? 4.530 -2.570 -4.867 1.00 77.50 93 GLY A O 1
ATOM 738 N N . PHE A 1 94 ? 5.710 -1.530 -3.274 1.00 79.56 94 PHE A N 1
ATOM 739 C CA . PHE A 1 94 ? 4.592 -1.362 -2.346 1.00 79.56 94 PHE A CA 1
ATOM 740 C C . PHE A 1 94 ? 3.514 -0.427 -2.897 1.00 79.56 94 PHE A C 1
ATOM 742 O O . PHE A 1 94 ? 2.345 -0.607 -2.593 1.00 79.56 94 PHE A O 1
ATOM 749 N N . ILE A 1 95 ? 3.867 0.533 -3.760 1.00 80.25 95 ILE A N 1
ATOM 750 C CA . ILE A 1 95 ? 2.885 1.472 -4.325 1.00 80.25 95 ILE A CA 1
ATOM 751 C C . ILE A 1 95 ? 1.808 0.754 -5.139 1.00 80.25 95 ILE A C 1
ATOM 753 O O . ILE A 1 95 ? 0.630 1.056 -4.979 1.00 80.25 95 ILE A O 1
ATOM 757 N N . ILE A 1 96 ? 2.185 -0.213 -5.985 1.00 78.94 96 ILE A N 1
ATOM 758 C CA . ILE A 1 96 ? 1.182 -0.947 -6.768 1.00 78.94 96 ILE A CA 1
ATOM 759 C C . ILE A 1 96 ? 0.337 -1.858 -5.871 1.00 78.94 96 ILE A C 1
ATOM 761 O O . ILE A 1 96 ? -0.857 -2.006 -6.111 1.00 78.94 96 ILE A O 1
ATOM 765 N N . GLN A 1 97 ? 0.930 -2.421 -4.814 1.00 80.69 97 GLN A N 1
ATOM 766 C CA . GLN A 1 97 ? 0.199 -3.220 -3.829 1.00 80.69 97 GLN A CA 1
ATOM 767 C C . GLN A 1 97 ? -0.830 -2.366 -3.087 1.00 80.69 97 GLN A C 1
ATOM 769 O O . GLN A 1 97 ? -1.998 -2.727 -3.084 1.00 80.69 97 GLN A O 1
ATOM 774 N N . LEU A 1 98 ? -0.439 -1.190 -2.591 1.00 81.94 98 LEU A N 1
ATOM 775 C CA . LEU A 1 98 ? -1.342 -0.243 -1.932 1.00 81.94 98 LEU A CA 1
ATOM 776 C C . LEU A 1 98 ? -2.465 0.237 -2.862 1.00 81.94 98 LEU A C 1
ATOM 778 O O . LEU A 1 98 ? -3.612 0.353 -2.440 1.00 81.94 98 LEU A O 1
ATOM 782 N N . HIS A 1 99 ? -2.161 0.506 -4.136 1.00 83.75 99 HIS A N 1
ATOM 783 C CA . HIS A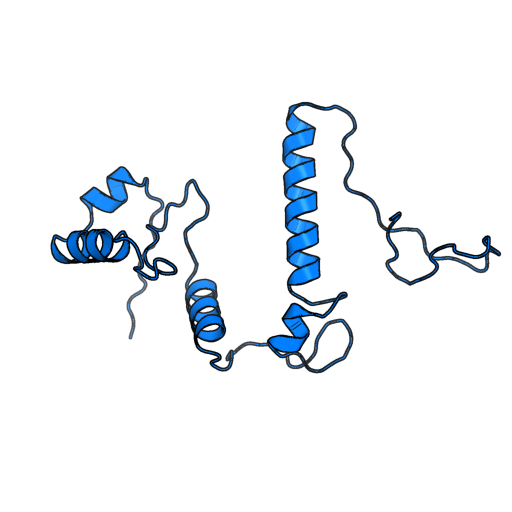 1 99 ? -3.194 0.860 -5.115 1.00 83.75 99 HIS A CA 1
ATOM 784 C C . HIS A 1 99 ? -4.197 -0.280 -5.317 1.00 83.75 99 HIS A C 1
ATOM 786 O O . HIS A 1 99 ? -5.399 -0.031 -5.391 1.00 83.75 99 HIS A O 1
ATOM 792 N N . ASN A 1 100 ? -3.713 -1.522 -5.397 1.00 84.69 100 ASN A N 1
ATOM 793 C CA . ASN A 1 100 ? -4.581 -2.687 -5.519 1.00 84.69 100 ASN A CA 1
ATOM 794 C C . ASN A 1 100 ? -5.415 -2.899 -4.250 1.00 84.69 100 ASN A C 1
ATOM 796 O O . ASN A 1 100 ? -6.608 -3.127 -4.375 1.00 84.69 100 ASN A O 1
ATOM 800 N N . GLU A 1 101 ? -4.835 -2.744 -3.058 1.00 88.44 101 GLU A N 1
ATOM 801 C CA . GLU A 1 101 ? -5.560 -2.847 -1.784 1.00 88.44 101 GLU A CA 1
ATOM 802 C C . GLU A 1 101 ? -6.688 -1.814 -1.683 1.00 88.44 101 GLU A C 1
ATOM 804 O O . GLU A 1 101 ? -7.811 -2.170 -1.338 1.00 88.44 101 GLU A O 1
ATOM 809 N N . LEU A 1 102 ? -6.430 -0.550 -2.040 1.00 90.19 102 LEU A N 1
ATOM 810 C CA . LEU A 1 102 ? -7.468 0.488 -2.052 1.00 90.19 102 LEU A CA 1
ATOM 811 C C . LEU A 1 102 ? -8.582 0.180 -3.059 1.00 90.19 102 LEU A C 1
ATOM 813 O O . LEU A 1 102 ? -9.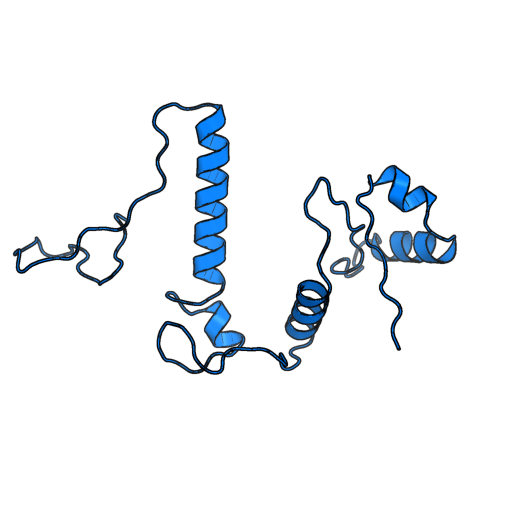756 0.317 -2.724 1.00 90.19 102 LEU A O 1
ATOM 817 N N . ARG A 1 103 ? -8.220 -0.255 -4.272 1.00 91.44 103 ARG A N 1
ATOM 818 C CA . ARG A 1 103 ? -9.174 -0.680 -5.308 1.00 91.44 103 ARG A CA 1
ATOM 819 C C . ARG A 1 103 ? -10.034 -1.848 -4.823 1.00 91.44 103 ARG A C 1
ATOM 821 O O . ARG A 1 103 ? -11.240 -1.856 -5.057 1.00 91.44 103 ARG A O 1
ATOM 828 N N . ASP A 1 104 ? -9.414 -2.833 -4.185 1.00 92.50 104 ASP A N 1
ATOM 829 C CA . ASP A 1 104 ? -10.085 -4.048 -3.730 1.00 92.50 104 ASP A CA 1
ATOM 830 C C . ASP A 1 104 ? -11.032 -3.729 -2.567 1.00 92.50 104 ASP A C 1
ATOM 832 O O . ASP A 1 104 ? -12.201 -4.108 -2.620 1.00 92.50 104 ASP A O 1
ATOM 836 N N . LEU A 1 105 ? -10.591 -2.916 -1.600 1.00 93.06 105 LEU A N 1
ATOM 837 C CA . LEU A 1 105 ? -11.439 -2.415 -0.516 1.00 93.06 105 LEU A CA 1
ATOM 838 C C . LEU A 1 105 ? -12.629 -1.603 -1.045 1.00 93.06 105 LEU A C 1
ATOM 840 O O . LEU A 1 105 ? -13.758 -1.780 -0.592 1.00 93.06 105 LEU A O 1
ATOM 844 N N . GLU A 1 106 ? -12.410 -0.710 -2.011 1.00 94.25 106 GLU A N 1
ATOM 845 C CA . GLU A 1 106 ? 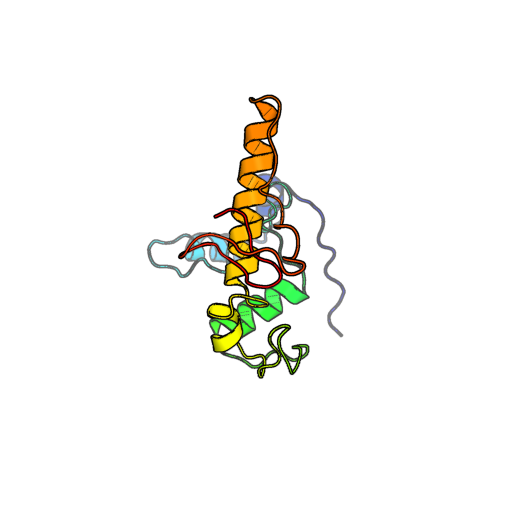-13.496 0.066 -2.617 1.00 94.25 106 GLU A CA 1
ATOM 846 C C . GLU A 1 106 ? -14.510 -0.846 -3.321 1.00 94.25 106 GLU A C 1
ATOM 848 O O . GLU A 1 106 ? -15.720 -0.682 -3.143 1.00 94.25 106 GLU A O 1
ATOM 853 N N . ALA A 1 107 ? -14.036 -1.846 -4.067 1.00 94.69 107 ALA A N 1
ATOM 854 C CA . ALA A 1 107 ? -14.901 -2.826 -4.712 1.00 94.69 107 ALA A CA 1
ATOM 855 C C . ALA A 1 107 ? -15.693 -3.662 -3.693 1.00 94.69 107 ALA A C 1
ATOM 857 O O . ALA A 1 107 ? -16.873 -3.941 -3.918 1.00 94.69 107 ALA A O 1
ATOM 858 N N . GLU A 1 108 ? -15.087 -4.044 -2.568 1.00 95.00 108 GLU A N 1
ATOM 859 C CA . GLU A 1 108 ? -15.772 -4.730 -1.467 1.00 95.00 108 GLU A CA 1
ATOM 860 C C . GLU A 1 108 ? -16.881 -3.862 -0.868 1.00 95.00 108 GLU A C 1
ATOM 862 O O . GLU A 1 108 ? -18.015 -4.322 -0.724 1.00 95.00 108 GLU A O 1
ATOM 867 N N . LEU A 1 109 ? -16.594 -2.589 -0.591 1.00 96.06 109 LEU A N 1
ATOM 868 C CA . LEU A 1 109 ? -17.577 -1.651 -0.050 1.00 96.06 109 LEU A CA 1
ATOM 869 C C . LEU A 1 109 ? -18.727 -1.395 -1.033 1.00 96.06 109 LEU A C 1
ATOM 871 O O . LEU A 1 109 ? -19.892 -1.366 -0.629 1.00 96.06 109 LEU A O 1
ATOM 875 N N . LEU A 1 110 ? -18.429 -1.244 -2.325 1.00 96.38 110 LEU A N 1
ATOM 876 C CA . LEU A 1 110 ? -19.446 -1.049 -3.359 1.00 96.38 110 LEU A CA 1
ATOM 877 C C . LEU A 1 110 ? -20.314 -2.294 -3.550 1.00 96.38 110 LEU A C 1
ATOM 879 O O . LEU A 1 110 ? -21.520 -2.151 -3.736 1.00 96.38 110 LEU A O 1
ATOM 883 N N . ASN A 1 111 ? -19.753 -3.500 -3.441 1.00 96.31 111 ASN A N 1
ATOM 884 C CA . ASN A 1 111 ? -20.514 -4.754 -3.532 1.00 96.31 111 ASN A CA 1
ATOM 885 C C . ASN A 1 111 ? -21.606 -4.889 -2.456 1.00 96.31 111 ASN A C 1
ATOM 887 O O . ASN A 1 111 ? -22.544 -5.664 -2.628 1.00 96.31 111 ASN A O 1
ATOM 891 N N . ILE A 1 112 ? -21.517 -4.140 -1.352 1.00 96.25 112 ILE A N 1
ATOM 892 C CA . ILE A 1 112 ? -22.548 -4.132 -0.304 1.00 96.25 112 ILE A CA 1
ATOM 893 C C . ILE A 1 112 ? -23.821 -3.412 -0.779 1.00 96.25 112 ILE A C 1
ATOM 895 O O . ILE A 1 112 ? -24.925 -3.760 -0.357 1.00 96.25 112 ILE A O 1
ATOM 899 N N . VAL A 1 113 ? -23.682 -2.394 -1.633 1.00 96.75 113 VAL A N 1
ATOM 900 C CA . VAL A 1 113 ? -24.772 -1.464 -1.990 1.00 96.75 113 VAL A CA 1
ATOM 901 C C . VAL A 1 113 ? -25.142 -1.476 -3.474 1.00 96.75 113 VAL A C 1
ATOM 903 O O . VAL A 1 113 ? -26.259 -1.095 -3.829 1.00 96.75 113 VAL A O 1
ATOM 906 N N . CYS A 1 114 ? -24.233 -1.910 -4.342 1.00 96.69 114 CYS A N 1
ATOM 907 C CA . CYS A 1 114 ? -24.377 -1.928 -5.792 1.00 96.69 114 CYS A CA 1
ATOM 908 C C . CYS A 1 114 ? -24.400 -3.369 -6.319 1.00 96.69 114 CYS A C 1
ATOM 910 O O . CYS A 1 114 ? -23.728 -4.249 -5.793 1.00 96.69 114 CYS A O 1
ATOM 912 N N . ASN A 1 115 ? -25.145 -3.591 -7.404 1.00 94.31 115 ASN A N 1
ATOM 913 C CA . ASN A 1 115 ? -25.086 -4.842 -8.163 1.00 94.31 115 ASN A CA 1
ATOM 914 C C . ASN A 1 115 ? -24.028 -4.735 -9.270 1.00 94.31 115 ASN A C 1
ATOM 916 O O . ASN A 1 115 ? -23.716 -3.630 -9.715 1.00 94.31 115 ASN A O 1
ATOM 920 N N . ASP A 1 116 ? -23.528 -5.881 -9.736 1.00 92.44 116 ASP A N 1
ATOM 921 C CA . ASP A 1 116 ? -22.598 -5.993 -10.870 1.00 92.44 116 ASP A CA 1
ATOM 922 C C . ASP A 1 116 ? -21.277 -5.212 -10.709 1.00 92.44 116 ASP A C 1
ATOM 924 O O . ASP A 1 116 ? -20.667 -4.785 -11.689 1.00 92.44 116 ASP A O 1
ATOM 928 N N . VAL A 1 117 ? -20.794 -5.048 -9.473 1.00 93.94 117 VAL A N 1
ATOM 929 C CA . VAL A 1 117 ? -19.471 -4.466 -9.210 1.00 93.94 117 VAL A CA 1
ATOM 930 C C . VAL A 1 117 ? -18.393 -5.462 -9.636 1.00 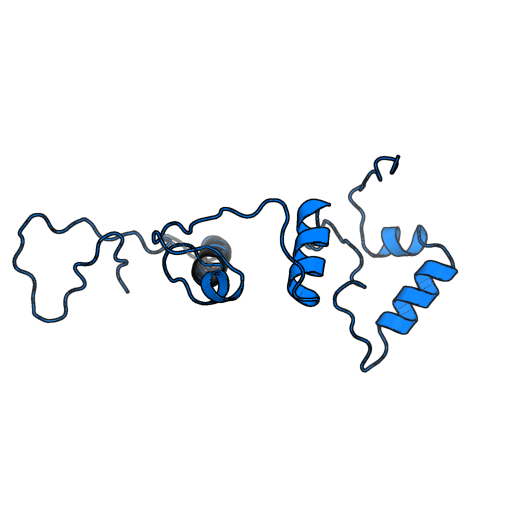93.94 117 VAL A C 1
ATOM 932 O O . VAL A 1 117 ? -18.431 -6.638 -9.276 1.00 93.94 117 VAL A O 1
ATOM 935 N N . GLN A 1 118 ? -17.420 -4.992 -10.412 1.00 90.38 118 GLN A N 1
ATOM 936 C CA . GLN A 1 118 ? -16.279 -5.780 -10.866 1.00 90.38 118 GLN A CA 1
ATOM 937 C C . GLN A 1 118 ? -14.999 -4.988 -10.635 1.00 90.38 118 GLN A C 1
ATOM 939 O O . GLN A 1 118 ? -14.944 -3.789 -10.909 1.00 90.38 118 GLN A O 1
ATOM 944 N N . ILE A 1 119 ? -13.961 -5.674 -10.162 1.00 90.44 119 ILE A N 1
ATOM 945 C CA . ILE A 1 119 ? -12.610 -5.120 -10.145 1.00 90.44 119 ILE A CA 1
ATOM 946 C C . ILE A 1 119 ? -12.110 -5.073 -11.587 1.00 90.44 119 ILE A C 1
ATOM 948 O O . ILE A 1 119 ? -12.309 -6.010 -12.360 1.00 90.44 119 ILE A O 1
ATOM 952 N N . GLU A 1 120 ? -11.463 -3.971 -11.949 1.00 84.00 120 GLU A N 1
ATOM 953 C CA . GLU A 1 120 ? -10.966 -3.760 -13.301 1.00 84.00 120 GLU A CA 1
ATOM 954 C C . GLU A 1 120 ? -10.001 -4.894 -13.726 1.00 84.00 120 GLU A C 1
ATOM 956 O O . GLU A 1 120 ? -8.938 -5.064 -13.104 1.00 84.00 120 GLU A O 1
ATOM 961 N N . PRO A 1 121 ? -10.349 -5.649 -14.788 1.00 83.62 121 PRO A N 1
ATOM 962 C CA . PRO A 1 121 ? -9.597 -6.816 -15.226 1.00 83.62 121 PRO A CA 1
ATOM 963 C C . PRO A 1 121 ? -8.317 -6.432 -15.975 1.00 83.62 121 PRO A C 1
ATOM 965 O O . PRO A 1 121 ? -8.190 -5.339 -16.525 1.00 83.62 121 PRO A O 1
ATOM 968 N N . ALA A 1 122 ? -7.377 -7.375 -16.047 1.00 84.06 122 ALA A N 1
ATOM 969 C CA . ALA A 1 122 ? -6.236 -7.259 -16.949 1.00 84.06 122 ALA A CA 1
ATOM 970 C C . ALA A 1 122 ? -6.698 -7.327 -18.414 1.00 84.06 122 ALA A C 1
A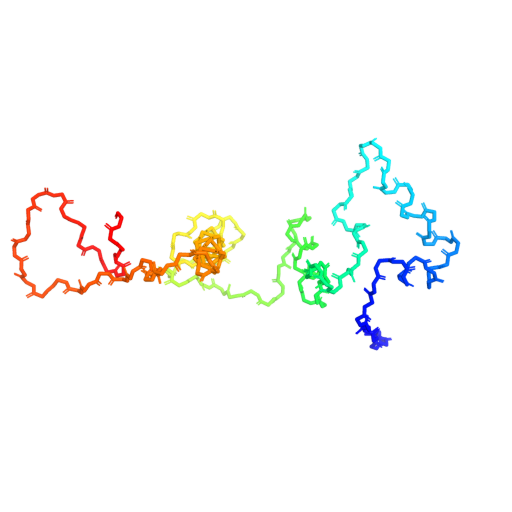TOM 972 O O . ALA A 1 122 ? -7.594 -8.106 -18.761 1.00 84.06 122 ALA A O 1
ATOM 973 N N . LEU A 1 123 ? -6.069 -6.529 -19.277 1.00 85.50 123 LEU A N 1
ATOM 974 C CA . LEU A 1 123 ? -6.289 -6.596 -20.715 1.00 85.50 123 LEU A CA 1
ATOM 975 C C . LEU A 1 123 ? -5.717 -7.893 -21.285 1.00 85.50 123 LEU A C 1
ATOM 977 O O . LEU A 1 123 ? -4.704 -8.418 -20.824 1.00 85.50 123 LEU A O 1
ATOM 981 N N . GLN A 1 124 ? -6.374 -8.394 -22.330 1.00 85.44 124 GLN A N 1
ATOM 982 C CA . GLN A 1 124 ? -5.852 -9.513 -23.105 1.00 85.44 124 GLN A CA 1
ATOM 983 C C . GLN A 1 124 ? -4.579 -9.096 -23.847 1.00 85.44 124 GLN A C 1
ATOM 985 O O . GLN A 1 124 ? -4.463 -7.966 -24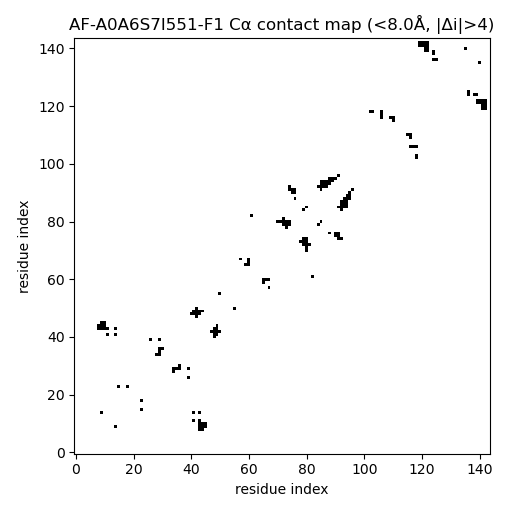.324 1.00 85.44 124 GLN A O 1
ATOM 990 N N . GLU A 1 125 ? -3.635 -10.029 -23.963 1.00 85.50 125 GLU A N 1
ATOM 991 C CA . GLU A 1 125 ? -2.424 -9.815 -24.750 1.00 85.50 125 GLU A CA 1
ATOM 992 C C . GLU A 1 125 ? -2.766 -9.573 -26.227 1.00 85.50 125 GLU A C 1
ATOM 994 O O . GLU A 1 125 ? -3.654 -10.210 -26.797 1.00 85.50 125 GLU A O 1
ATOM 999 N N . VAL A 1 126 ? -2.028 -8.655 -26.852 1.00 87.25 126 VAL A N 1
ATOM 1000 C CA . VAL A 1 126 ? -2.185 -8.321 -28.271 1.00 87.25 126 VAL A CA 1
ATOM 1001 C C . VAL A 1 126 ? -1.441 -9.365 -29.109 1.00 87.25 126 VAL A C 1
ATOM 1003 O O . VAL A 1 126 ? -0.210 -9.412 -29.111 1.00 87.25 126 VAL A O 1
ATOM 1006 N N . ASN A 1 127 ? -2.178 -10.176 -29.863 1.00 86.94 127 ASN A N 1
ATOM 1007 C CA . ASN A 1 127 ? -1.689 -11.221 -30.760 1.00 86.94 127 ASN A CA 1
ATOM 1008 C C . ASN A 1 127 ? -1.617 -10.738 -32.218 1.00 86.94 127 ASN A C 1
ATOM 1010 O O . ASN A 1 127 ? -2.181 -11.333 -33.138 1.00 86.94 127 ASN A O 1
ATOM 1014 N N . GLY A 1 128 ? -0.867 -9.658 -32.444 1.00 85.12 128 GLY A N 1
ATOM 1015 C CA . GLY A 1 128 ? -0.601 -9.130 -33.787 1.00 85.12 128 GLY A CA 1
ATOM 1016 C C . GLY A 1 128 ? -1.693 -8.220 -34.358 1.00 85.12 128 GLY A C 1
ATOM 1017 O O . GLY A 1 128 ? -1.602 -7.826 -35.522 1.00 85.12 128 GLY A O 1
ATOM 1018 N N . GLU A 1 129 ? -2.696 -7.836 -33.568 1.00 88.81 129 GLU A N 1
ATOM 1019 C CA . GLU A 1 129 ? -3.713 -6.872 -33.981 1.00 88.81 129 GLU A CA 1
ATOM 1020 C C . GLU A 1 129 ? -3.126 -5.458 -34.158 1.00 88.81 129 GLU A C 1
ATOM 1022 O O . GLU A 1 129 ? -2.306 -4.960 -33.375 1.00 88.81 129 GLU A O 1
ATOM 1027 N N . VAL A 1 130 ? -3.597 -4.754 -35.191 1.00 88.69 130 VAL A N 1
ATOM 1028 C CA . VAL A 1 130 ? -3.231 -3.354 -35.444 1.00 88.69 130 VAL A CA 1
ATOM 1029 C C . VAL A 1 130 ? -4.238 -2.439 -34.751 1.00 88.69 130 VAL A C 1
ATOM 1031 O O . VAL A 1 130 ? -5.294 -2.132 -35.294 1.00 88.69 130 VAL A O 1
ATOM 1034 N N . LEU A 1 131 ? -3.907 -2.012 -33.532 1.00 87.62 131 LEU A N 1
ATOM 1035 C CA . LEU A 1 131 ? -4.707 -1.042 -32.774 1.00 87.62 131 LEU A CA 1
ATOM 1036 C C . LEU A 1 131 ? -4.364 0.413 -33.134 1.00 87.62 131 LEU A C 1
ATOM 1038 O O . LEU A 1 131 ? -3.262 0.695 -33.619 1.00 87.62 131 LEU A O 1
ATOM 1042 N N . ASN A 1 132 ? -5.293 1.325 -32.834 1.00 90.00 132 ASN A N 1
ATOM 1043 C CA . ASN A 1 132 ? -5.154 2.768 -33.039 1.00 90.00 132 ASN A CA 1
ATOM 1044 C C . ASN A 1 132 ? -3.928 3.351 -32.310 1.00 90.00 132 ASN A C 1
ATOM 1046 O O . ASN A 1 132 ? -3.431 2.807 -31.320 1.00 90.00 132 ASN A O 1
ATOM 1050 N N . SER A 1 133 ? -3.444 4.502 -32.783 1.00 87.00 133 SER A N 1
ATOM 1051 C CA . SER A 1 133 ? -2.378 5.241 -32.102 1.00 87.00 133 SER A CA 1
ATOM 1052 C C . SER A 1 133 ? -2.833 5.658 -30.700 1.00 87.00 133 SER A C 1
ATOM 1054 O O . SER A 1 133 ? -3.837 6.357 -30.574 1.00 87.00 133 SER A O 1
ATOM 1056 N N . GLY A 1 134 ? -2.090 5.248 -29.669 1.00 83.38 134 GLY A N 1
ATOM 1057 C CA . GLY A 1 134 ? -2.401 5.533 -28.263 1.00 83.38 134 GLY A CA 1
ATOM 1058 C C . GLY A 1 134 ? -2.985 4.354 -27.481 1.00 83.38 134 GLY A C 1
ATOM 1059 O O . GLY A 1 134 ? -3.100 4.456 -26.267 1.00 83.38 134 GLY A O 1
ATOM 1060 N N . SER A 1 135 ? -3.309 3.229 -28.130 1.00 86.88 135 SER A N 1
ATOM 1061 C CA . SER A 1 135 ? -3.719 2.018 -27.409 1.00 86.88 135 SER A CA 1
ATOM 1062 C C . SER A 1 135 ? -2.587 1.481 -26.530 1.00 86.88 135 SER A C 1
ATOM 1064 O O . SER A 1 135 ? -1.454 1.337 -27.002 1.00 86.88 135 SER A O 1
ATOM 1066 N N . ASN A 1 136 ? -2.905 1.143 -25.278 1.00 85.00 136 ASN A N 1
ATOM 1067 C CA . ASN A 1 136 ? -1.974 0.472 -24.382 1.00 85.00 136 ASN A CA 1
ATOM 1068 C C . ASN A 1 136 ? -1.748 -0.973 -24.861 1.00 85.00 136 ASN A C 1
ATOM 1070 O O . ASN A 1 136 ? -2.695 -1.734 -25.034 1.00 85.00 136 ASN A O 1
ATOM 1074 N N . LYS A 1 137 ? -0.489 -1.322 -25.142 1.00 86.06 137 LYS A N 1
ATOM 1075 C CA . LYS A 1 137 ? -0.073 -2.646 -25.641 1.00 86.06 137 LYS A CA 1
ATOM 1076 C C . LYS A 1 137 ? 0.951 -3.313 -24.723 1.00 86.06 137 LYS A C 1
ATOM 1078 O O . LYS A 1 137 ? 1.619 -4.256 -25.145 1.00 86.06 137 LYS A O 1
ATOM 1083 N N . SER A 1 138 ? 1.164 -2.781 -23.517 1.00 84.06 138 SER A N 1
ATOM 1084 C CA . SER A 1 138 ? 2.108 -3.388 -22.584 1.00 84.06 138 SER A CA 1
ATOM 1085 C C . SER A 1 138 ? 1.587 -4.734 -22.088 1.00 84.06 138 SER A C 1
ATOM 1087 O O . SER A 1 138 ? 0.384 -4.930 -21.938 1.00 84.06 138 SER A O 1
ATOM 1089 N N . GLN A 1 139 ? 2.504 -5.649 -21.785 1.00 76.88 139 GLN A N 1
ATOM 1090 C CA . GLN A 1 139 ? 2.166 -6.856 -21.039 1.00 76.88 139 GLN A CA 1
ATOM 1091 C C . GLN A 1 139 ? 1.631 -6.467 -19.651 1.00 76.88 139 GLN A C 1
ATOM 1093 O O . GLN A 1 139 ? 2.122 -5.498 -19.067 1.00 76.88 139 GLN A O 1
ATOM 1098 N N . ASP A 1 140 ? 0.611 -7.179 -19.165 1.00 75.25 140 ASP A N 1
ATOM 1099 C CA . ASP A 1 140 ? -0.125 -6.864 -17.929 1.00 75.25 140 ASP A CA 1
ATOM 1100 C C . ASP A 1 140 ? -0.792 -5.470 -17.924 1.00 75.25 140 ASP A C 1
ATOM 1102 O O . ASP A 1 140 ? -1.037 -4.893 -16.863 1.00 75.25 140 ASP A O 1
ATOM 1106 N N . ALA A 1 141 ? -1.079 -4.904 -19.107 1.00 80.06 141 ALA A N 1
ATOM 1107 C CA . ALA A 1 141 ? -1.845 -3.665 -19.213 1.00 80.06 141 ALA A CA 1
ATOM 1108 C C . ALA A 1 141 ? -3.229 -3.822 -18.576 1.00 80.06 141 ALA A C 1
ATOM 1110 O O . ALA A 1 141 ? -3.859 -4.880 -18.648 1.00 80.06 141 ALA A O 1
ATOM 1111 N N . ARG A 1 142 ? -3.709 -2.737 -17.981 1.00 78.50 142 ARG A N 1
ATOM 1112 C CA . ARG A 1 142 ? -5.064 -2.621 -17.452 1.00 78.50 142 ARG A CA 1
ATOM 1113 C C . ARG A 1 142 ? -5.861 -1.678 -18.354 1.00 78.50 142 ARG A C 1
ATOM 1115 O O . ARG A 1 142 ? -5.310 -1.142 -19.317 1.00 78.50 142 ARG A O 1
ATOM 1122 N N . LEU A 1 143 ? -7.175 -1.655 -18.170 1.00 71.44 143 LEU A N 1
ATOM 1123 C CA . LEU A 1 143 ? -8.106 -0.961 -19.059 1.00 71.44 143 LEU A CA 1
ATOM 1124 C C . LEU A 1 143 ? -8.017 0.573 -18.908 1.00 71.44 143 LEU A C 1
ATOM 1126 O O . LEU A 1 143 ? -8.558 1.279 -19.762 1.00 71.44 143 LEU A O 1
ATOM 1130 N N . ASP A 1 144 ? -7.329 1.063 -17.873 1.00 59.06 144 ASP A N 1
ATOM 1131 C CA . ASP A 1 144 ? -7.031 2.471 -17.584 1.00 59.06 144 ASP A CA 1
ATOM 1132 C C . ASP A 1 144 ? -5.909 3.129 -18.422 1.00 59.06 144 ASP A C 1
ATOM 1134 O O . ASP A 1 144 ? -4.951 2.463 -18.891 1.00 59.06 144 ASP A O 1
#

Mean predicted aligned error: 12.46 Å

Sequence (144 aa):
LCKPIKVEEMKSSEAEEMMTSEQLLVQELASEKGASSWLTVVPVSEMDLHLNKREFRDALNLRYDWPFKDNPTRCACGDLFNIDHAMICKKGGFIIQLHNELRDLEAELLNIVCNDVQIEPALQEVNGEVLNSGSNKSQDARLD

pLDDT: mean 78.94, std 13.57, range [27.94, 96.75]

Organism: Paramuricea clavata (NCBI:txid317549)

Secondary structure (DSSP, 8-state):
-----------HHHHHHTS-HHHHHHHHHHTSTT--GGG-----GGGT----HHHHHHHHHHHTTPPPTT--SB-TTSSB--HHHHHH-TTTSHHHHHHHHHHHHHHHHHHHH-SS--PPPBPPP-SS--PPTT----TT-B--

Solvent-accessible surface area (backbone atoms only — not comparable to full-atom values): 9261 Å² total; per-residue (Å²): 135,83,74,85,77,80,84,73,84,42,54,69,72,58,50,60,72,71,46,51,78,66,54,51,50,52,46,53,59,35,66,39,93,86,42,84,42,83,84,61,63,74,57,25,48,94,74,69,54,53,68,52,82,62,55,49,51,52,52,51,25,64,75,70,73,44,87,72,91,86,61,61,68,52,36,83,76,68,47,71,46,46,70,72,46,30,66,68,32,78,79,59,12,57,52,46,51,52,52,48,51,53,53,50,51,50,47,56,59,43,51,76,80,44,80,90,70,73,77,87,55,73,50,80,82,82,87,82,71,89,71,66,94,86,64,87,79,56,87,87,31,53,88,120

Foldseek 3Di:
DDPDDDDDADAPVRLCVPDDPVLVVVLVVCPDDPRPVPPSDRCHVVVNSNDDPQRVVVVVCLVVVHDDPDDDQAFPVGDGDDQVCLCPPCRGHVVVVVVVVVLVVVLVVCVVPDPPRDRFDFDDADPPDDDDPPDDRDVRDTPD